Protein AF-A0A8K0CGQ5-F1 (afdb_monomer)

Organism: Ignelater luminosus (NCBI:txid2038154)

Radius of gyration: 20.8 Å; Cα contacts (8 Å, |Δi|>4): 45; chains: 1; bounding box: 49×20×61 Å

Secondary structure (DSSP, 8-state):
---HHHHHHHHHHHHHHHTTS-TTS-----S---------GGGHHHH-S----SS--HHHHHHHHHHHHHT---S-TT--TT--HHHHHHHHHHHHHHHHHHHHHHHHHHT-

Foldseek 3Di:
DDDPVVLVVVVVVVVVVLVVDDLVDDDDDDDPLVWQDACDPVCCVPQNNDRDHNDGDPSVVSVVVVVVVSVVPDPPPVD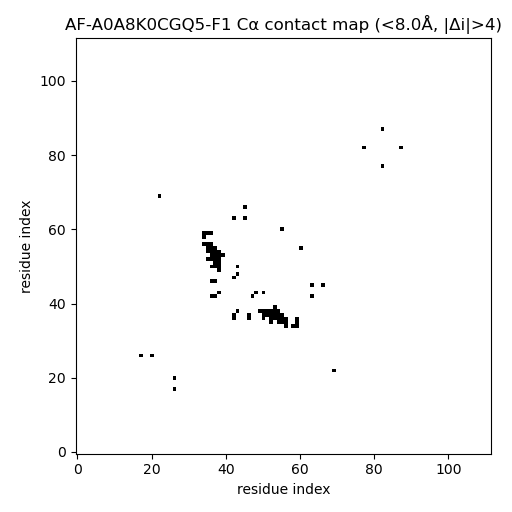DVVCDPVNVVVVVVVVVVVVVVVVVVVVVVVVD

Solvent-accessible surface area (backbone atoms only — not comparable to full-atom values): 7114 Å² total; per-residue (Å²): 134,82,64,72,70,69,56,54,57,51,54,54,54,49,52,62,52,56,69,71,53,62,89,90,57,90,86,82,89,87,76,90,76,88,58,50,50,29,58,51,79,91,37,34,87,78,64,41,90,84,42,86,39,80,55,60,53,73,69,32,55,53,53,53,49,52,50,52,67,68,60,68,63,60,92,70,73,86,74,45,92,90,65,46,73,68,57,53,50,53,52,48,53,52,51,52,52,49,52,50,50,53,49,54,55,49,54,62,58,77,77,107

Structure (mmCIF, N/CA/C/O backbone):
data_AF-A0A8K0CGQ5-F1
#
_entry.id   AF-A0A8K0CGQ5-F1
#
loop_
_atom_site.group_PDB
_atom_site.id
_atom_site.type_symbol
_atom_site.label_atom_id
_atom_site.label_alt_id
_atom_site.label_comp_id
_atom_site.label_asym_id
_atom_site.label_entity_id
_atom_site.label_seq_id
_atom_site.pdbx_PDB_ins_code
_atom_site.Cartn_x
_atom_site.Cartn_y
_atom_site.Cartn_z
_atom_site.occupancy
_atom_site.B_iso_or_equiv
_atom_site.auth_seq_id
_atom_site.auth_comp_id
_atom_site.auth_asym_id
_atom_site.auth_atom_id
_atom_site.pdbx_PDB_model_num
ATOM 1 N N . MET A 1 1 ? 23.315 -3.486 -21.378 1.00 45.19 1 MET A N 1
ATOM 2 C CA . MET A 1 1 ? 22.308 -2.558 -20.799 1.00 45.19 1 MET A CA 1
ATOM 3 C C . MET A 1 1 ? 20.971 -2.762 -21.522 1.00 45.19 1 MET A C 1
ATOM 5 O O . MET A 1 1 ? 20.953 -2.628 -2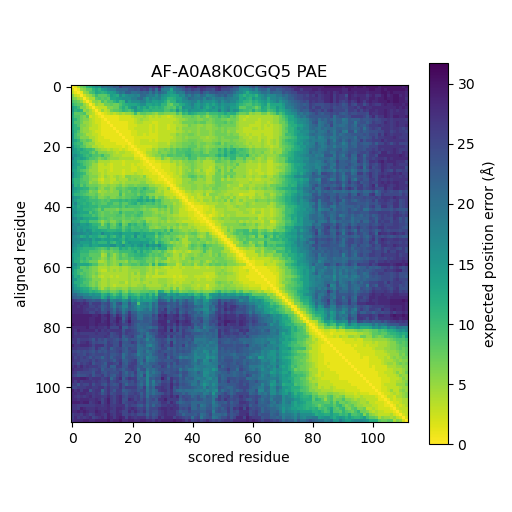2.737 1.00 45.19 1 MET A O 1
ATOM 9 N N . LYS A 1 2 ? 19.871 -3.161 -20.854 1.00 49.84 2 LYS A N 1
ATOM 10 C CA . LYS A 1 2 ? 18.570 -3.364 -21.543 1.00 49.84 2 LYS A CA 1
ATOM 11 C C . LYS A 1 2 ? 17.948 -2.006 -21.932 1.00 49.84 2 LYS A C 1
ATOM 13 O O . LYS A 1 2 ? 17.991 -1.086 -21.112 1.00 49.84 2 LYS A O 1
ATOM 18 N N . PRO A 1 3 ? 17.346 -1.861 -23.128 1.00 52.94 3 PRO A N 1
ATOM 19 C CA . PRO A 1 3 ? 16.821 -0.579 -23.599 1.00 52.94 3 PRO A CA 1
ATOM 20 C C . PRO A 1 3 ? 15.677 -0.075 -22.706 1.00 52.94 3 PRO A C 1
ATOM 22 O O . PRO A 1 3 ? 14.695 -0.784 -22.476 1.00 52.94 3 PRO A O 1
ATOM 25 N N . LYS A 1 4 ? 15.777 1.176 -22.228 1.00 54.19 4 LYS A N 1
ATOM 26 C CA . LYS A 1 4 ? 14.776 1.817 -21.346 1.00 54.19 4 LYS A CA 1
ATOM 27 C C . LYS A 1 4 ? 13.356 1.810 -21.946 1.00 54.19 4 LYS A C 1
ATOM 29 O O . LYS A 1 4 ? 12.389 1.658 -21.203 1.00 54.19 4 LYS A O 1
ATOM 34 N N . LYS A 1 5 ? 13.226 1.885 -23.280 1.00 57.47 5 LYS A N 1
ATOM 35 C CA . LYS A 1 5 ? 11.940 1.833 -24.011 1.00 57.47 5 LYS A CA 1
ATOM 36 C C . LYS A 1 5 ? 11.170 0.519 -23.804 1.00 57.47 5 LYS A C 1
ATOM 38 O O . LYS A 1 5 ? 9.950 0.541 -23.679 1.00 57.47 5 LYS A O 1
ATOM 43 N N . LYS A 1 6 ? 11.874 -0.616 -23.699 1.00 59.75 6 LYS A N 1
ATOM 44 C CA . LYS A 1 6 ? 11.256 -1.947 -23.541 1.00 59.75 6 LYS A CA 1
ATOM 45 C C . LYS A 1 6 ? 10.703 -2.185 -22.126 1.00 59.75 6 LYS A C 1
ATOM 47 O O . LYS A 1 6 ? 9.862 -3.046 -21.929 1.00 59.75 6 LYS A O 1
ATOM 52 N N . LYS A 1 7 ? 11.178 -1.427 -21.125 1.00 61.12 7 LYS A N 1
ATOM 53 C CA . LYS A 1 7 ? 10.659 -1.493 -19.747 1.00 61.12 7 LYS A CA 1
ATOM 54 C C . LYS A 1 7 ? 9.361 -0.702 -19.582 1.00 61.12 7 LYS A C 1
ATOM 56 O O . LYS A 1 7 ? 8.442 -1.207 -18.954 1.00 61.12 7 LYS A O 1
ATOM 61 N N . ARG A 1 8 ? 9.274 0.512 -20.146 1.00 63.06 8 ARG A N 1
ATOM 62 C CA . ARG A 1 8 ? 8.062 1.356 -20.061 1.00 63.06 8 ARG A CA 1
ATOM 63 C C . ARG A 1 8 ? 6.837 0.679 -20.681 1.00 63.06 8 ARG A C 1
ATOM 65 O O . ARG A 1 8 ? 5.799 0.612 -20.035 1.00 63.06 8 ARG A O 1
ATOM 72 N N . THR A 1 9 ? 7.029 0.068 -21.846 1.00 70.44 9 THR A N 1
ATOM 73 C CA . THR A 1 9 ? 5.998 -0.679 -22.586 1.00 70.44 9 THR A CA 1
ATOM 74 C C . THR A 1 9 ? 5.378 -1.831 -21.785 1.00 70.44 9 THR A C 1
ATOM 76 O O . THR A 1 9 ? 4.192 -2.112 -21.934 1.00 70.44 9 THR A O 1
ATOM 79 N N . ASN A 1 10 ? 6.130 -2.463 -20.875 1.00 76.38 10 ASN A N 1
ATOM 80 C CA . ASN A 1 10 ? 5.598 -3.532 -20.025 1.00 76.38 10 ASN A CA 1
ATOM 81 C C . ASN A 1 10 ? 4.661 -3.014 -18.918 1.00 76.38 10 ASN A C 1
ATOM 83 O O . ASN A 1 10 ? 3.612 -3.612 -18.692 1.00 76.38 10 ASN A O 1
ATOM 87 N N . TYR A 1 11 ? 5.006 -1.910 -18.239 1.00 81.00 11 TYR A N 1
ATOM 88 C CA . TYR A 1 11 ? 4.135 -1.337 -17.198 1.00 81.00 11 TYR A CA 1
ATOM 89 C C . TYR A 1 11 ? 2.891 -0.672 -17.788 1.00 81.00 11 TYR A C 1
ATOM 91 O O . TYR A 1 11 ? 1.836 -0.738 -17.173 1.00 81.00 11 TYR A O 1
ATOM 99 N N . GLU A 1 12 ? 2.996 -0.080 -18.980 1.00 84.44 12 GLU A N 1
ATOM 100 C CA . GLU A 1 12 ? 1.844 0.478 -19.705 1.00 84.44 12 GLU A CA 1
ATOM 101 C C . GLU A 1 12 ? 0.818 -0.613 -20.029 1.00 84.44 12 GLU A C 1
ATOM 103 O O . GLU A 1 12 ? -0.375 -0.446 -19.785 1.00 84.44 12 GLU A O 1
ATOM 108 N N . ARG A 1 13 ? 1.284 -1.778 -20.496 1.00 87.31 13 ARG A N 1
ATOM 109 C CA . ARG A 1 13 ? 0.409 -2.929 -20.741 1.00 87.31 13 ARG A CA 1
ATOM 110 C C . ARG A 1 13 ? -0.201 -3.488 -19.451 1.00 87.31 13 ARG A C 1
ATOM 112 O O . ARG A 1 13 ? -1.365 -3.886 -19.462 1.00 87.31 13 ARG A O 1
ATOM 119 N N . LEU A 1 14 ? 0.570 -3.533 -18.361 1.00 85.75 14 LEU A N 1
ATOM 120 C CA . LEU A 1 14 ? 0.074 -3.965 -17.051 1.00 85.75 14 LEU A CA 1
ATOM 121 C C . LEU A 1 14 ? -1.040 -3.034 -16.556 1.00 85.75 14 LEU A C 1
ATOM 123 O O . LEU A 1 14 ? -2.117 -3.510 -16.217 1.00 85.75 14 LEU A O 1
ATOM 127 N N . GLU A 1 15 ? -0.814 -1.722 -16.595 1.00 85.06 15 GLU A N 1
ATOM 128 C CA . GLU A 1 15 ? -1.786 -0.702 -16.189 1.00 85.06 15 GLU A CA 1
ATOM 129 C C . GLU A 1 15 ? -3.085 -0.807 -17.003 1.00 85.06 15 GLU A C 1
ATOM 131 O O . GLU A 1 15 ? -4.161 -0.923 -16.421 1.00 85.06 15 GLU A O 1
ATOM 136 N N . ALA A 1 16 ? -2.981 -0.922 -18.331 1.00 87.06 16 ALA A N 1
ATOM 137 C CA . ALA A 1 16 ? -4.138 -1.113 -19.208 1.00 87.06 16 ALA A CA 1
ATOM 138 C C . ALA A 1 16 ? -4.898 -2.429 -18.954 1.00 87.06 16 ALA A C 1
ATOM 140 O O . ALA A 1 16 ? -6.083 -2.534 -19.262 1.00 87.06 16 ALA A O 1
ATOM 141 N N . THR A 1 17 ? -4.228 -3.457 -18.426 1.00 88.69 17 THR A N 1
ATOM 142 C CA . THR A 1 17 ? -4.881 -4.723 -18.060 1.00 88.69 17 THR A CA 1
ATOM 143 C C . THR A 1 17 ? -5.614 -4.582 -16.730 1.00 88.69 17 THR A C 1
ATOM 145 O O . THR A 1 17 ? -6.761 -5.006 -16.628 1.00 88.69 17 THR A O 1
ATOM 148 N N . CYS A 1 18 ? -4.996 -3.927 -15.744 1.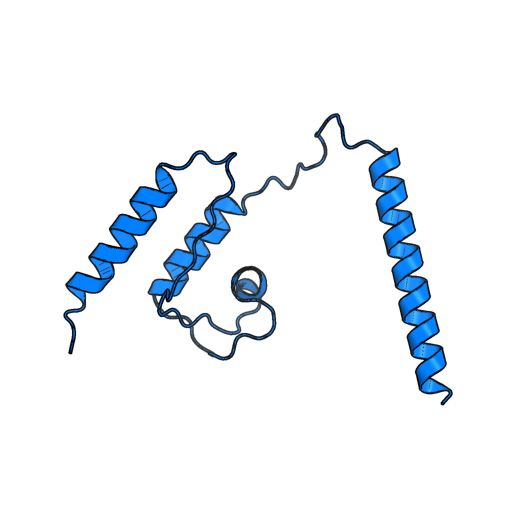00 85.44 18 CYS A N 1
ATOM 149 C CA . CYS A 1 18 ? -5.628 -3.633 -14.459 1.00 85.44 18 CYS A CA 1
ATOM 150 C C . CYS A 1 18 ? -6.884 -2.762 -14.620 1.00 85.44 18 CYS A C 1
ATOM 152 O O . CYS A 1 18 ? -7.865 -2.978 -13.920 1.00 85.44 18 CYS A O 1
ATOM 154 N N . GLU A 1 19 ? -6.894 -1.819 -15.568 1.00 85.62 19 GLU A N 1
ATOM 155 C CA . GLU A 1 19 ? -8.050 -0.942 -15.823 1.00 85.62 19 GLU A CA 1
ATOM 156 C C . GLU A 1 19 ? -9.284 -1.659 -16.380 1.00 85.62 19 GLU A C 1
ATOM 158 O O . GLU A 1 19 ? -10.396 -1.152 -16.244 1.00 85.62 19 GLU A O 1
ATOM 163 N N . LYS A 1 20 ? -9.106 -2.835 -16.990 1.00 87.62 20 LYS A N 1
ATOM 164 C CA . LYS A 1 20 ? -10.224 -3.647 -17.489 1.00 87.62 20 LYS A CA 1
ATOM 165 C C . LYS A 1 20 ? -10.957 -4.380 -16.369 1.00 87.62 20 LYS A C 1
ATOM 167 O O . LYS A 1 20 ? -12.068 -4.852 -16.592 1.00 87.62 20 LYS A O 1
ATOM 172 N N . ILE A 1 21 ? -10.336 -4.501 -15.197 1.00 85.81 21 ILE A N 1
ATOM 173 C CA . ILE A 1 21 ? -10.889 -5.251 -14.074 1.00 85.81 21 ILE A CA 1
ATOM 174 C C . ILE A 1 21 ? -11.930 -4.373 -13.363 1.00 85.81 21 ILE A C 1
ATOM 176 O O . ILE A 1 21 ? -11.636 -3.221 -13.022 1.00 85.81 21 ILE A O 1
ATOM 180 N N . PRO A 1 22 ? -13.157 -4.875 -13.136 1.00 82.56 22 PRO A N 1
ATOM 181 C CA . PRO A 1 22 ? -14.181 -4.123 -12.430 1.00 82.56 22 PRO A CA 1
ATOM 182 C C . PRO A 1 22 ? -13.747 -3.731 -11.013 1.00 82.56 22 PRO A C 1
ATOM 184 O O . PRO A 1 22 ? -13.188 -4.522 -10.262 1.00 82.56 22 PRO A O 1
ATOM 187 N N . LYS A 1 23 ? -14.098 -2.511 -10.591 1.00 75.00 23 LYS A N 1
ATOM 188 C CA . LYS A 1 23 ? -13.694 -1.949 -9.283 1.00 75.00 23 LYS A CA 1
ATOM 189 C C . LYS A 1 23 ? -14.216 -2.710 -8.056 1.00 75.00 23 LYS A C 1
ATOM 191 O O . LYS A 1 23 ? -13.757 -2.454 -6.947 1.00 75.00 23 LYS A O 1
ATOM 196 N N . HIS A 1 24 ? -15.233 -3.550 -8.231 1.00 78.50 24 HIS A N 1
ATOM 197 C CA . HIS A 1 24 ? -15.827 -4.342 -7.154 1.00 78.50 24 HIS A CA 1
ATOM 198 C C . HIS A 1 24 ? -15.117 -5.688 -6.949 1.00 78.50 24 HIS A C 1
ATOM 200 O O . HIS A 1 24 ? -15.382 -6.364 -5.957 1.00 78.50 24 HIS A O 1
ATOM 206 N N . GLU A 1 25 ? -14.206 -6.063 -7.849 1.00 77.00 25 GLU A N 1
ATOM 207 C CA . GLU A 1 25 ? -13.401 -7.273 -7.734 1.00 77.00 25 GLU A CA 1
ATOM 208 C C . GLU A 1 25 ? -12.082 -7.010 -6.992 1.00 77.00 25 GLU A C 1
ATOM 210 O O . GLU A 1 25 ? -11.601 -5.879 -6.878 1.00 77.00 25 GLU A O 1
ATOM 215 N N . THR A 1 26 ? -11.487 -8.072 -6.447 1.00 81.38 26 THR A N 1
ATOM 216 C CA . THR A 1 26 ? -10.190 -7.986 -5.765 1.00 81.38 26 THR A CA 1
ATOM 217 C C . THR A 1 26 ? -9.066 -8.266 -6.756 1.00 81.38 26 THR A C 1
ATOM 219 O O . THR A 1 26 ? -8.922 -9.390 -7.228 1.00 81.38 26 THR A O 1
ATOM 222 N N . LEU A 1 27 ? -8.238 -7.256 -7.030 1.00 84.56 27 LEU A N 1
ATOM 223 C CA . LEU A 1 27 ? -7.034 -7.385 -7.849 1.00 84.56 27 LEU A CA 1
ATOM 224 C C . LEU A 1 27 ? -5.803 -7.668 -6.977 1.00 84.56 27 LEU A C 1
ATOM 226 O O . LEU A 1 27 ? -5.406 -6.840 -6.157 1.00 84.56 27 LEU A O 1
ATOM 230 N N . THR A 1 28 ? -5.162 -8.813 -7.210 1.00 86.25 28 THR A N 1
ATOM 231 C CA . THR A 1 28 ? -3.866 -9.170 -6.616 1.00 86.25 28 THR A CA 1
ATOM 232 C C . THR A 1 28 ? -2.803 -9.213 -7.709 1.00 86.25 28 THR A C 1
ATOM 234 O O . THR A 1 28 ? -2.926 -9.976 -8.662 1.00 86.25 28 THR A O 1
ATOM 237 N N . ILE A 1 29 ? -1.741 -8.416 -7.566 1.00 84.81 29 ILE A N 1
ATOM 238 C CA . ILE A 1 29 ? -0.585 -8.414 -8.475 1.00 84.81 29 ILE A CA 1
ATOM 239 C C . ILE A 1 29 ? 0.613 -8.977 -7.715 1.00 84.81 29 ILE A C 1
ATOM 241 O O . ILE A 1 29 ? 0.980 -8.449 -6.666 1.00 84.81 29 ILE A O 1
ATOM 245 N N . ALA A 1 30 ? 1.237 -10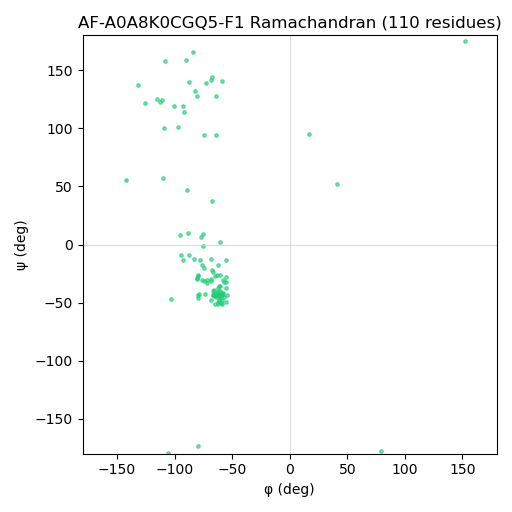.025 -8.249 1.00 87.25 30 ALA A N 1
ATOM 246 C CA . ALA A 1 30 ? 2.404 -10.666 -7.652 1.00 87.25 30 ALA A CA 1
ATOM 247 C C . ALA A 1 30 ? 3.507 -10.864 -8.699 1.00 87.25 30 ALA A C 1
ATOM 249 O O . ALA A 1 30 ? 3.238 -11.259 -9.832 1.00 87.25 30 ALA A O 1
ATOM 250 N N . GLY A 1 31 ? 4.750 -10.581 -8.318 1.00 85.62 31 GLY A N 1
ATOM 251 C CA . GLY A 1 31 ? 5.923 -10.730 -9.176 1.00 85.62 31 GLY A CA 1
ATOM 252 C C . GLY A 1 31 ? 7.040 -9.765 -8.796 1.00 85.62 31 GLY A C 1
ATOM 253 O O . GLY A 1 31 ? 6.864 -8.896 -7.939 1.00 85.62 31 GLY A O 1
ATOM 254 N N . ASP A 1 32 ? 8.192 -9.900 -9.452 1.00 84.50 32 ASP A N 1
ATOM 255 C CA . ASP A 1 32 ? 9.277 -8.930 -9.312 1.00 84.50 32 ASP A CA 1
ATOM 256 C C . ASP A 1 32 ? 8.933 -7.647 -10.080 1.00 84.50 32 ASP A C 1
ATOM 258 O O . ASP A 1 32 ? 9.161 -7.510 -11.284 1.00 84.50 32 ASP A O 1
ATOM 262 N N . LEU A 1 33 ? 8.353 -6.692 -9.355 1.00 81.50 33 LEU A N 1
ATOM 263 C CA . LEU A 1 33 ? 8.022 -5.371 -9.878 1.00 81.50 33 LEU A CA 1
ATOM 264 C C . LEU A 1 33 ? 9.257 -4.473 -10.022 1.00 81.50 33 LEU A C 1
ATOM 266 O O . LEU A 1 33 ? 9.092 -3.335 -10.462 1.00 81.50 33 LEU A O 1
ATOM 270 N N . ASN A 1 34 ? 10.461 -4.943 -9.656 1.00 80.75 34 ASN A N 1
ATOM 271 C CA . ASN A 1 34 ? 11.738 -4.229 -9.723 1.00 80.75 34 ASN A CA 1
ATOM 272 C C . ASN A 1 34 ? 11.592 -2.761 -9.284 1.00 80.75 34 ASN A C 1
ATOM 274 O O . ASN A 1 34 ? 11.935 -1.827 -10.022 1.00 80.75 34 ASN A O 1
ATOM 278 N N . ALA A 1 35 ? 10.997 -2.593 -8.101 1.00 77.56 35 ALA A N 1
ATOM 279 C CA . ALA A 1 35 ? 10.523 -1.323 -7.586 1.00 77.56 35 ALA A CA 1
ATOM 280 C C . ALA A 1 35 ? 11.118 -1.028 -6.189 1.00 77.56 35 ALA A C 1
ATOM 282 O O . ALA A 1 35 ? 10.937 -1.801 -5.254 1.00 77.56 35 ALA A O 1
ATOM 283 N N . LYS A 1 36 ? 11.830 0.093 -6.032 1.00 81.94 36 LYS A N 1
ATOM 284 C CA . LYS A 1 36 ? 12.337 0.652 -4.771 1.00 81.94 36 LYS A CA 1
ATOM 285 C C . LYS A 1 36 ? 11.388 1.729 -4.247 1.00 81.94 36 LYS A C 1
ATOM 287 O O . LYS A 1 36 ? 11.396 2.860 -4.737 1.00 81.94 36 LYS A O 1
ATOM 292 N N . ILE A 1 37 ? 10.563 1.385 -3.260 1.00 80.81 37 ILE A N 1
ATOM 293 C CA . ILE A 1 37 ? 9.675 2.352 -2.602 1.00 80.81 37 ILE A CA 1
ATOM 294 C C . ILE A 1 37 ? 10.439 3.023 -1.455 1.00 80.81 37 ILE A C 1
ATOM 296 O O . ILE A 1 37 ? 11.219 2.372 -0.766 1.00 80.81 37 ILE A O 1
ATOM 300 N N . GLY A 1 38 ? 10.256 4.332 -1.282 1.00 80.81 38 GLY A N 1
ATOM 301 C CA . GLY A 1 38 ? 10.975 5.112 -0.275 1.00 80.81 38 GLY A CA 1
ATOM 302 C C . GLY A 1 38 ? 10.335 5.065 1.117 1.00 80.81 38 GLY A C 1
ATOM 303 O O . GLY A 1 38 ? 9.159 4.749 1.260 1.00 80.81 38 GLY A O 1
ATOM 304 N N . LYS A 1 39 ? 11.086 5.504 2.132 1.00 81.62 39 LYS A N 1
ATOM 305 C CA . LYS A 1 39 ? 10.685 5.578 3.556 1.00 81.62 39 LYS A CA 1
ATOM 306 C C . LYS A 1 39 ? 9.727 6.719 3.950 1.00 81.62 39 LYS A C 1
ATOM 308 O O . LYS A 1 39 ? 9.533 6.973 5.136 1.00 81.62 39 LYS A O 1
ATOM 313 N N . LYS A 1 40 ? 9.156 7.469 3.003 1.00 81.19 40 LYS A N 1
ATOM 314 C CA . LYS A 1 40 ? 8.333 8.644 3.351 1.00 81.19 40 LYS A CA 1
ATOM 315 C C . LYS A 1 40 ? 7.039 8.223 4.060 1.00 81.19 40 LYS A C 1
ATOM 317 O O . LYS A 1 40 ? 6.437 7.223 3.685 1.00 81.19 40 LYS A O 1
ATOM 322 N N . GLU A 1 41 ? 6.575 9.010 5.034 1.00 77.69 41 GLU A N 1
ATOM 323 C CA . GLU A 1 41 ? 5.424 8.656 5.890 1.00 77.69 41 GLU A CA 1
ATOM 324 C C . GLU A 1 41 ? 4.165 8.301 5.086 1.00 77.69 41 GLU A C 1
ATOM 326 O O . GLU A 1 41 ? 3.517 7.288 5.337 1.00 77.69 41 GLU A O 1
ATOM 331 N N . TYR A 1 42 ? 3.871 9.079 4.042 1.00 79.50 42 TYR A N 1
ATOM 332 C CA . TYR A 1 42 ? 2.712 8.857 3.175 1.00 79.50 42 TYR A CA 1
ATOM 333 C C . TYR A 1 42 ? 2.806 7.579 2.321 1.00 79.50 42 TYR A C 1
ATOM 335 O O . TYR A 1 42 ? 1.813 7.165 1.728 1.00 79.50 42 TYR A O 1
ATOM 343 N N . LEU A 1 43 ? 3.982 6.946 2.245 1.00 77.50 43 LEU A N 1
ATOM 344 C CA . LEU A 1 43 ? 4.213 5.706 1.500 1.00 77.50 43 LEU A CA 1
ATOM 345 C C . LEU A 1 43 ? 4.047 4.455 2.362 1.00 77.50 43 LEU A C 1
ATOM 347 O O . LEU A 1 43 ? 3.907 3.369 1.803 1.00 77.50 43 LEU A O 1
ATOM 351 N N . LYS A 1 44 ? 3.994 4.580 3.695 1.00 79.25 44 LYS A N 1
ATOM 352 C CA . LYS A 1 44 ? 3.854 3.427 4.604 1.00 79.25 44 LYS A CA 1
ATOM 353 C C . LYS A 1 44 ? 2.564 2.635 4.383 1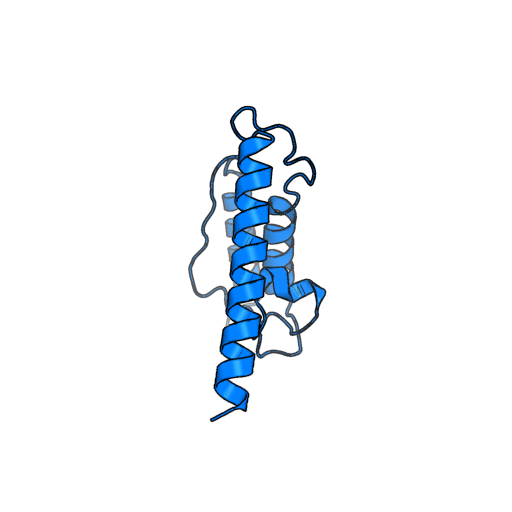.00 79.25 44 LYS A C 1
ATOM 355 O O . LYS A 1 44 ? 2.536 1.437 4.644 1.00 79.25 44 LYS A O 1
ATOM 360 N N . GLY A 1 45 ? 1.512 3.280 3.870 1.00 78.25 45 GLY A N 1
ATOM 361 C CA . GLY A 1 45 ? 0.270 2.603 3.476 1.00 78.25 45 GLY A CA 1
ATOM 362 C C . GLY A 1 45 ? 0.431 1.657 2.278 1.00 78.25 45 GLY A C 1
ATOM 363 O O . GLY A 1 45 ? -0.341 0.712 2.150 1.00 78.25 45 GLY A O 1
ATOM 364 N N . VAL A 1 46 ? 1.449 1.886 1.440 1.00 78.12 46 VAL A N 1
ATOM 365 C CA . VAL A 1 46 ? 1.745 1.100 0.230 1.00 78.12 46 VAL A CA 1
ATOM 366 C C . VAL A 1 46 ? 2.912 0.138 0.463 1.00 78.12 46 VAL A C 1
ATOM 368 O O . VAL A 1 46 ? 2.827 -1.030 0.108 1.00 78.12 46 VAL A O 1
ATOM 371 N N . ALA A 1 47 ? 4.003 0.619 1.063 1.00 75.94 47 ALA A N 1
ATOM 372 C CA . ALA A 1 47 ? 5.254 -0.123 1.228 1.00 75.94 47 ALA A CA 1
ATOM 373 C C . ALA A 1 47 ? 5.391 -0.850 2.573 1.00 75.94 47 ALA A C 1
ATOM 375 O O . ALA A 1 47 ? 6.339 -1.609 2.770 1.00 75.94 47 ALA A O 1
ATOM 376 N N . GLY A 1 48 ? 4.478 -0.596 3.513 1.00 73.69 48 GLY A N 1
ATOM 377 C CA . GLY A 1 48 ? 4.599 -1.055 4.892 1.00 73.69 48 GLY A CA 1
ATOM 378 C C . GLY A 1 48 ? 5.544 -0.190 5.733 1.00 73.6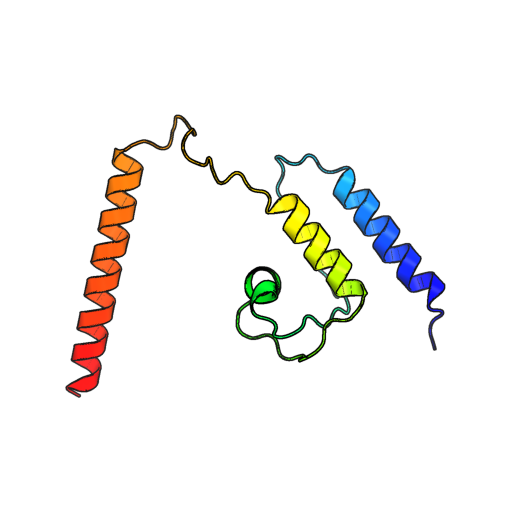9 48 GLY A C 1
ATOM 379 O O . GLY A 1 48 ? 6.065 0.830 5.286 1.00 73.69 48 GLY A O 1
ATOM 380 N N . LYS A 1 49 ? 5.729 -0.583 6.998 1.00 73.00 49 LYS A N 1
ATOM 381 C CA . LYS A 1 49 ? 6.511 0.185 7.985 1.00 73.00 49 LYS A CA 1
ATOM 382 C C . 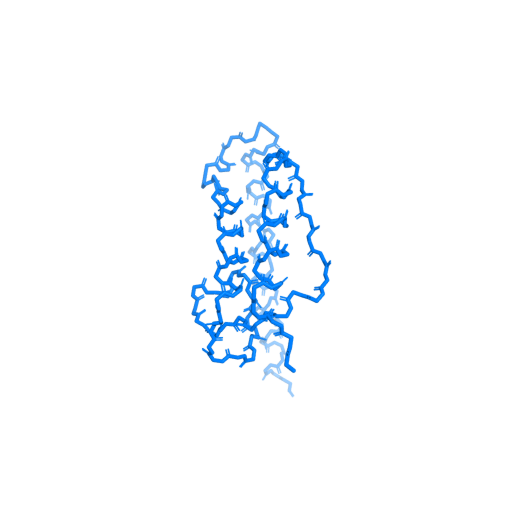LYS A 1 49 ? 8.023 0.102 7.761 1.00 73.00 49 LYS A C 1
ATOM 384 O O . LYS A 1 49 ? 8.719 1.074 8.024 1.00 73.00 49 LYS A O 1
ATOM 389 N N . GLU A 1 50 ? 8.497 -1.027 7.239 1.00 68.81 50 GLU A N 1
ATOM 390 C CA . GLU A 1 50 ? 9.918 -1.393 7.191 1.00 68.81 50 GLU A CA 1
ATOM 391 C C . GLU A 1 50 ? 10.471 -1.366 5.761 1.00 68.81 50 GLU A C 1
ATOM 393 O O . GLU A 1 50 ? 10.964 -2.359 5.229 1.00 68.81 50 GLU A O 1
ATOM 398 N N . THR A 1 51 ? 10.358 -0.223 5.089 1.00 74.19 51 THR A N 1
ATOM 399 C CA . THR A 1 51 ? 10.932 -0.051 3.748 1.00 74.19 51 THR A CA 1
ATOM 400 C C . THR A 1 51 ? 12.415 0.296 3.863 1.00 74.19 51 THR A C 1
ATOM 402 O O . THR A 1 51 ? 12.767 1.172 4.638 1.00 74.19 51 THR A O 1
ATOM 405 N N . ILE A 1 52 ? 13.307 -0.354 3.109 1.00 75.06 52 ILE A N 1
ATOM 406 C CA . ILE A 1 52 ? 14.766 -0.114 3.188 1.00 75.06 52 ILE A CA 1
ATOM 407 C C . ILE A 1 52 ? 15.210 1.149 2.416 1.00 75.06 52 ILE A C 1
ATOM 409 O O . ILE A 1 52 ? 15.975 1.943 2.974 1.00 75.06 52 ILE A O 1
ATOM 413 N N . PRO A 1 53 ? 14.762 1.385 1.166 1.00 74.81 53 PRO A N 1
ATOM 414 C CA . PRO A 1 53 ? 15.240 2.507 0.359 1.00 74.81 53 PRO A CA 1
ATOM 415 C C . PRO A 1 53 ? 14.798 3.878 0.893 1.00 74.81 53 PRO A C 1
ATOM 417 O O . PRO A 1 53 ? 13.662 4.071 1.319 1.00 74.81 53 PRO A O 1
ATOM 420 N N . SER A 1 54 ? 15.683 4.875 0.821 1.00 72.25 54 SER A N 1
ATOM 421 C CA . SER A 1 54 ? 15.356 6.276 1.140 1.00 72.25 54 SER A CA 1
ATOM 422 C C . SER A 1 54 ? 14.634 6.991 -0.009 1.00 72.25 54 SER A C 1
ATOM 424 O O . SER A 1 54 ? 13.855 7.916 0.224 1.00 72.25 54 SER A O 1
ATOM 426 N N . THR A 1 55 ? 14.856 6.547 -1.247 1.00 77.00 55 THR A N 1
ATOM 427 C CA . THR A 1 55 ? 14.310 7.151 -2.466 1.00 77.00 55 THR A CA 1
ATOM 428 C C . THR A 1 55 ? 13.229 6.283 -3.103 1.00 77.00 55 THR A C 1
ATOM 430 O O . THR A 1 55 ? 13.131 5.084 -2.861 1.00 77.00 55 THR A O 1
ATOM 433 N N . THR A 1 56 ? 12.381 6.920 -3.907 1.00 76.62 56 THR A N 1
ATOM 434 C CA . THR A 1 56 ? 11.334 6.276 -4.711 1.00 76.62 56 THR A CA 1
ATOM 435 C C . THR A 1 56 ? 11.684 6.500 -6.174 1.00 76.62 56 THR A C 1
ATOM 437 O O . THR A 1 56 ? 11.921 7.648 -6.558 1.00 76.62 56 THR A O 1
ATOM 440 N N . THR A 1 57 ? 11.774 5.441 -6.976 1.00 80.69 57 THR A N 1
ATOM 441 C CA . THR A 1 57 ? 12.008 5.578 -8.425 1.00 80.69 57 THR A CA 1
ATOM 442 C C . THR A 1 57 ? 10.697 5.937 -9.156 1.00 80.69 57 THR A C 1
ATOM 444 O O . THR A 1 57 ? 9.672 6.256 -8.543 1.00 80.69 57 THR A O 1
ATOM 447 N N . ASP A 1 58 ? 10.711 5.964 -10.487 1.00 78.06 58 ASP A N 1
ATOM 448 C CA . ASP A 1 58 ? 9.516 6.306 -11.266 1.00 78.06 58 ASP A CA 1
ATOM 449 C C . ASP A 1 58 ? 8.527 5.140 -11.405 1.00 78.06 58 ASP A C 1
ATOM 451 O O . ASP A 1 58 ? 7.325 5.371 -11.547 1.00 78.06 58 ASP A O 1
ATOM 455 N N . ASN A 1 59 ? 8.998 3.889 -11.348 1.00 75.81 59 ASN A N 1
ATOM 456 C CA . ASN A 1 59 ? 8.121 2.720 -11.477 1.00 75.81 59 ASN A CA 1
ATOM 457 C C . ASN A 1 59 ? 7.194 2.575 -10.262 1.00 75.81 59 ASN A C 1
ATOM 459 O O . ASN A 1 59 ? 6.051 2.146 -10.387 1.00 75.81 59 ASN A O 1
ATOM 463 N N . GLU A 1 60 ? 7.645 2.995 -9.087 1.00 75.25 60 GLU A N 1
ATOM 464 C CA . GLU A 1 60 ? 6.884 2.920 -7.845 1.00 75.25 60 GLU A CA 1
ATOM 465 C C . GLU A 1 60 ? 5.822 3.995 -7.782 1.00 75.25 60 GLU A C 1
ATOM 467 O O . GLU A 1 60 ? 4.766 3.742 -7.216 1.00 75.25 60 GLU A O 1
ATOM 472 N N . LYS A 1 61 ? 6.041 5.160 -8.408 1.00 80.94 61 LYS A N 1
ATOM 473 C CA . LYS A 1 61 ? 4.982 6.170 -8.551 1.00 80.94 61 LYS A CA 1
ATOM 474 C C . LYS A 1 61 ? 3.754 5.569 -9.235 1.00 80.94 61 LYS A C 1
ATOM 476 O O . LYS A 1 61 ? 2.639 5.855 -8.818 1.00 80.94 61 LYS A O 1
ATOM 481 N N . ARG A 1 62 ? 3.945 4.684 -10.223 1.00 80.62 62 ARG A N 1
ATOM 482 C CA . ARG A 1 62 ? 2.841 3.973 -10.894 1.00 80.62 62 ARG A CA 1
ATOM 483 C C . ARG A 1 62 ? 2.122 3.008 -9.952 1.00 80.62 62 ARG A C 1
ATOM 485 O O . ARG A 1 62 ? 0.900 3.007 -9.914 1.00 80.62 62 ARG A O 1
ATOM 492 N N . ILE A 1 63 ? 2.865 2.254 -9.143 1.00 80.38 63 ILE A N 1
ATOM 493 C CA . ILE A 1 63 ? 2.296 1.324 -8.150 1.00 80.38 63 ILE A CA 1
ATOM 494 C C . ILE A 1 63 ? 1.535 2.085 -7.055 1.00 80.38 63 ILE A C 1
ATOM 496 O O . ILE A 1 63 ? 0.423 1.709 -6.694 1.00 80.38 63 ILE A O 1
ATOM 500 N N . ILE A 1 64 ? 2.100 3.188 -6.559 1.00 81.81 64 ILE A N 1
ATOM 501 C CA . ILE A 1 64 ? 1.466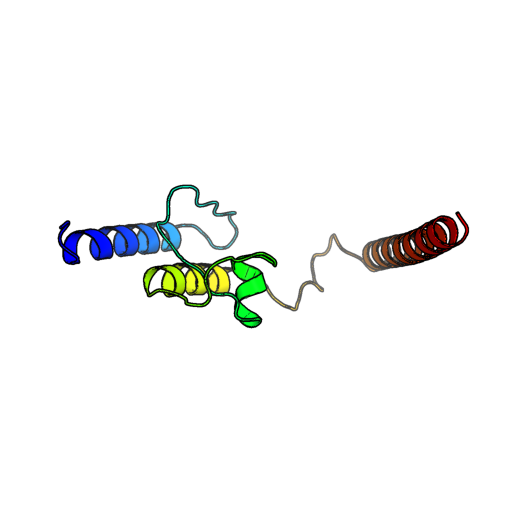 4.073 -5.573 1.00 81.81 64 ILE A CA 1
ATOM 502 C C . ILE A 1 64 ? 0.182 4.674 -6.153 1.00 81.81 64 ILE A C 1
ATOM 504 O O . ILE A 1 64 ? -0.839 4.715 -5.471 1.00 81.81 64 ILE A O 1
ATOM 508 N N . ASN A 1 65 ? 0.212 5.114 -7.412 1.00 82.81 65 ASN A N 1
ATOM 509 C CA . ASN A 1 65 ? -0.968 5.643 -8.089 1.00 82.81 65 ASN A CA 1
ATOM 510 C C . ASN A 1 65 ? -2.046 4.571 -8.272 1.00 82.81 65 ASN A C 1
ATOM 512 O O . ASN A 1 65 ? -3.209 4.859 -8.002 1.00 82.81 65 ASN A O 1
ATOM 516 N N . LEU A 1 66 ? -1.674 3.348 -8.663 1.00 79.00 66 LEU A N 1
ATOM 517 C CA . LEU A 1 66 ? -2.599 2.217 -8.768 1.00 79.00 66 LEU A CA 1
ATOM 518 C C . LEU A 1 66 ? -3.255 1.925 -7.412 1.00 79.00 66 LEU A C 1
ATOM 520 O O . LEU A 1 66 ? -4.477 1.943 -7.302 1.00 79.00 66 LEU A O 1
ATOM 524 N N . HIS A 1 67 ? -2.448 1.800 -6.354 1.00 78.81 67 HIS A N 1
ATOM 525 C CA . HIS A 1 67 ? -2.948 1.625 -4.994 1.00 78.81 67 HIS A CA 1
ATOM 526 C C . HIS A 1 67 ? -3.909 2.750 -4.595 1.00 78.81 67 HIS A C 1
ATOM 528 O O . HIS A 1 67 ? -5.003 2.478 -4.120 1.00 78.81 67 HIS A O 1
ATOM 534 N N . ASN A 1 68 ? -3.541 4.016 -4.805 1.00 76.75 68 ASN A N 1
ATOM 535 C CA . ASN A 1 68 ? -4.368 5.160 -4.416 1.00 76.75 68 ASN A CA 1
ATOM 536 C C . ASN A 1 68 ? -5.663 5.285 -5.235 1.00 76.75 68 ASN A C 1
ATOM 538 O O . ASN A 1 68 ? -6.650 5.800 -4.706 1.00 76.75 68 ASN A O 1
ATOM 542 N N . ARG A 1 69 ? -5.685 4.832 -6.498 1.00 67.94 69 ARG A N 1
ATOM 543 C CA . ARG A 1 69 ? -6.910 4.759 -7.318 1.00 67.94 69 ARG A CA 1
ATOM 544 C C . ARG A 1 69 ? -7.918 3.797 -6.693 1.00 67.94 69 ARG A C 1
ATOM 546 O O . ARG A 1 69 ? -9.083 4.169 -6.553 1.00 67.94 69 ARG A O 1
ATOM 553 N N . ASP A 1 70 ? -7.451 2.640 -6.236 1.00 61.50 70 ASP A N 1
ATOM 554 C CA . ASP A 1 70 ? -8.295 1.610 -5.620 1.00 61.50 70 ASP A CA 1
ATOM 555 C C . ASP A 1 70 ? -8.611 1.910 -4.147 1.00 61.50 70 ASP A C 1
ATOM 557 O O . ASP A 1 70 ? -9.691 1.579 -3.656 1.00 61.50 70 ASP A O 1
ATOM 561 N N . ASN A 1 71 ? -7.707 2.598 -3.439 1.00 53.06 71 ASN A N 1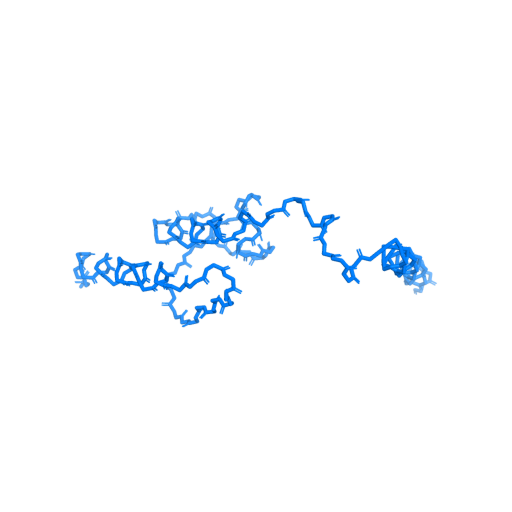
ATOM 562 C CA . ASN A 1 71 ? -7.867 2.991 -2.036 1.00 53.06 71 ASN A CA 1
ATOM 563 C C . ASN A 1 71 ? -8.571 4.338 -1.825 1.00 53.06 71 ASN A C 1
ATOM 565 O O . ASN A 1 71 ? -8.740 4.748 -0.674 1.00 53.06 71 ASN A O 1
ATOM 569 N N . ARG A 1 72 ? -9.157 4.957 -2.866 1.00 49.47 72 ARG A N 1
ATOM 570 C CA . ARG A 1 72 ? -10.317 5.864 -2.690 1.00 49.47 72 ARG A CA 1
ATOM 571 C C . ARG A 1 72 ? -11.568 5.090 -2.226 1.00 49.47 72 ARG A C 1
ATOM 573 O O . ARG A 1 72 ? -12.694 5.402 -2.611 1.00 49.47 72 ARG A O 1
ATOM 580 N N . ARG A 1 73 ? -11.381 4.088 -1.362 1.00 52.78 73 ARG A N 1
ATOM 581 C CA . ARG A 1 73 ? -12.421 3.415 -0.597 1.00 52.78 73 ARG A CA 1
ATOM 582 C C . ARG A 1 73 ? -13.020 4.439 0.345 1.00 52.78 73 ARG A C 1
ATOM 584 O O . ARG A 1 73 ? -12.499 4.728 1.417 1.00 52.78 73 ARG A O 1
ATOM 591 N N . ASN A 1 74 ? -14.096 5.026 -0.149 1.00 52.03 74 ASN A N 1
ATOM 592 C CA . ASN A 1 74 ? -15.279 5.425 0.577 1.00 52.03 74 ASN A CA 1
ATOM 593 C C . ASN A 1 74 ? -15.085 5.496 2.107 1.00 52.03 74 ASN A C 1
ATOM 595 O O . ASN A 1 74 ? -15.264 4.507 2.819 1.00 52.03 74 ASN A O 1
ATOM 599 N N . LYS A 1 75 ? -14.782 6.695 2.627 1.00 50.38 75 LYS A N 1
ATOM 600 C CA . LYS A 1 75 ? -14.889 6.997 4.070 1.00 50.38 75 LYS A CA 1
ATOM 601 C C . LYS A 1 75 ? -16.304 6.713 4.609 1.00 50.38 75 LYS A C 1
ATOM 603 O O . LYS A 1 75 ? -16.496 6.625 5.816 1.00 50.38 75 LYS A O 1
ATOM 608 N N . ASN A 1 76 ? -17.281 6.525 3.721 1.00 52.94 76 ASN A N 1
ATOM 609 C CA . ASN A 1 76 ? -18.682 6.256 3.999 1.00 52.94 76 ASN A CA 1
ATOM 610 C C . ASN A 1 76 ? -18.981 4.748 4.137 1.00 52.94 76 ASN A C 1
ATOM 612 O O . ASN A 1 76 ? -19.973 4.246 3.617 1.00 52.94 76 ASN A O 1
ATOM 616 N N . ARG A 1 77 ? -18.162 4.013 4.904 1.00 52.84 77 ARG A N 1
ATOM 617 C CA . ARG A 1 77 ? -18.454 2.630 5.351 1.00 52.84 77 ARG A CA 1
ATOM 618 C C . ARG A 1 77 ? -19.731 2.500 6.208 1.00 52.84 77 ARG A C 1
ATOM 620 O O . ARG A 1 77 ? -20.051 1.406 6.646 1.00 52.84 77 ARG A O 1
ATOM 627 N N . ARG A 1 78 ? -20.459 3.597 6.435 1.00 53.91 78 ARG A N 1
ATOM 628 C CA . ARG A 1 78 ? -21.646 3.691 7.295 1.00 53.91 78 ARG A CA 1
ATOM 629 C C . ARG A 1 78 ? -22.940 3.130 6.689 1.00 53.91 78 ARG A C 1
ATOM 631 O O . ARG A 1 78 ? -23.991 3.319 7.280 1.00 53.91 78 ARG A O 1
ATOM 638 N N . LYS A 1 79 ? -22.911 2.492 5.516 1.00 55.56 79 LYS A N 1
ATOM 639 C CA . LYS A 1 79 ? -24.127 1.954 4.877 1.00 55.56 79 LYS A CA 1
ATOM 640 C C . LYS A 1 79 ? -23.879 0.619 4.184 1.00 55.56 79 LYS A C 1
ATOM 642 O O . LYS A 1 79 ? -24.136 0.477 2.996 1.00 55.56 79 LYS A O 1
ATOM 647 N N . ASN A 1 80 ? -23.368 -0.358 4.919 1.00 57.84 80 ASN A N 1
ATOM 648 C CA . ASN A 1 80 ? -23.644 -1.741 4.558 1.00 57.84 80 ASN A CA 1
ATOM 649 C C . ASN A 1 80 ? -24.759 -2.205 5.494 1.00 57.84 80 ASN A C 1
ATOM 651 O O . ASN A 1 80 ? -24.549 -2.186 6.700 1.00 57.84 80 ASN A O 1
ATOM 655 N N . GLU A 1 81 ? -25.919 -2.592 4.962 1.00 59.66 81 GLU A N 1
ATOM 656 C CA . GLU A 1 81 ? -27.104 -2.979 5.757 1.00 59.66 81 GLU A CA 1
ATOM 657 C C . GLU A 1 81 ? -26.817 -4.098 6.767 1.00 59.66 81 GLU A C 1
ATOM 659 O O . GLU A 1 81 ? -27.431 -4.159 7.824 1.00 59.66 81 GLU A O 1
ATOM 664 N N . TRP A 1 82 ? -25.838 -4.955 6.469 1.00 75.81 82 TRP A N 1
ATOM 665 C CA . TRP A 1 82 ? -25.414 -6.045 7.344 1.00 75.81 82 TRP A CA 1
ATOM 666 C C . TRP A 1 82 ? -24.528 -5.602 8.523 1.00 75.81 82 TRP A C 1
ATOM 668 O O . TRP A 1 82 ? -24.284 -6.401 9.424 1.00 75.81 82 TRP A O 1
ATOM 678 N N . PHE A 1 83 ? -24.001 -4.371 8.508 1.00 73.56 83 PHE A N 1
ATOM 679 C CA . PHE A 1 83 ? -23.125 -3.836 9.550 1.00 73.56 83 PHE A CA 1
ATOM 680 C C . PHE A 1 83 ? -23.874 -2.772 10.355 1.00 73.56 83 PHE A C 1
ATOM 682 O O . PHE A 1 83 ? -24.010 -1.623 9.934 1.00 73.56 83 PHE A O 1
ATOM 689 N N . ASP A 1 84 ? -24.362 -3.189 11.516 1.00 80.62 84 ASP A N 1
ATOM 690 C CA . ASP A 1 84 ? -25.236 -2.419 12.392 1.00 80.62 84 ASP A CA 1
ATOM 691 C C . ASP A 1 84 ? -24.507 -1.888 13.642 1.00 80.62 84 ASP A C 1
ATOM 693 O O . ASP A 1 84 ? -23.311 -2.107 13.868 1.00 80.62 84 ASP A O 1
ATOM 697 N N . GLU A 1 85 ? -25.255 -1.186 14.494 1.00 87.00 85 GLU A N 1
ATOM 698 C CA . GLU A 1 85 ? -24.765 -0.652 15.768 1.00 87.00 85 GLU A CA 1
ATOM 699 C C . GLU A 1 85 ? -24.202 -1.754 16.685 1.00 87.00 85 GLU A C 1
ATOM 701 O O . GLU A 1 85 ? -23.221 -1.550 17.410 1.00 87.00 85 GLU A O 1
ATOM 706 N N . LYS A 1 86 ? -24.768 -2.964 16.615 1.00 90.38 86 LYS A N 1
ATOM 707 C CA . LYS A 1 86 ? -24.294 -4.117 17.384 1.00 90.38 86 LYS A CA 1
ATOM 708 C C . LYS A 1 86 ? -22.896 -4.535 16.934 1.00 90.38 86 LYS A C 1
ATOM 710 O O . LYS A 1 86 ? -22.027 -4.770 17.779 1.00 90.38 86 LYS A O 1
ATOM 715 N N . CYS A 1 87 ? -22.649 -4.588 15.627 1.00 85.06 87 CYS A N 1
ATOM 716 C CA . CYS A 1 87 ? -21.325 -4.857 15.073 1.00 85.06 87 CYS A CA 1
ATOM 717 C C . CYS A 1 87 ? -20.300 -3.796 15.504 1.00 85.06 87 CYS A C 1
ATOM 719 O O . CYS A 1 87 ? -19.178 -4.145 15.895 1.00 85.06 87 CYS A O 1
ATOM 721 N N . GLU A 1 88 ? -20.675 -2.512 15.495 1.00 84.44 88 GLU A N 1
ATOM 722 C CA . GLU A 1 88 ? -19.805 -1.431 15.981 1.00 84.44 88 GLU A CA 1
ATOM 723 C C . GLU A 1 88 ? -19.438 -1.608 17.456 1.00 84.44 88 GLU A C 1
ATOM 725 O O . GLU A 1 88 ? -18.255 -1.524 17.819 1.00 84.44 88 GLU A O 1
ATOM 730 N N . LYS A 1 89 ? -20.431 -1.919 18.294 1.00 92.38 89 LYS A N 1
ATOM 731 C CA . LYS A 1 89 ? -20.242 -2.140 19.729 1.00 92.38 89 LYS A CA 1
ATOM 732 C C . LYS A 1 89 ? -19.301 -3.313 20.009 1.00 92.38 89 LYS A C 1
ATOM 734 O O . LYS A 1 89 ? -18.330 -3.145 20.746 1.00 92.38 89 LYS A O 1
ATOM 739 N N . LEU A 1 90 ? -19.502 -4.454 19.347 1.00 91.25 90 LEU A N 1
ATOM 740 C CA . LEU A 1 90 ? -18.643 -5.636 19.503 1.00 91.25 90 LEU A CA 1
ATOM 741 C C . LEU A 1 90 ? -17.188 -5.359 19.099 1.00 91.25 90 LEU A C 1
ATOM 743 O O . LEU A 1 90 ? -16.245 -5.795 19.766 1.00 91.25 90 LEU A O 1
ATOM 747 N N . ILE A 1 91 ? -16.971 -4.603 18.018 1.00 88.38 91 ILE A N 1
ATOM 748 C CA . ILE A 1 91 ? -15.618 -4.213 17.603 1.00 88.38 91 ILE A CA 1
ATOM 749 C C . ILE A 1 91 ? -14.979 -3.275 18.631 1.00 88.38 91 ILE A C 1
ATOM 751 O O . ILE A 1 91 ? -13.777 -3.397 18.896 1.00 88.38 91 ILE A O 1
ATOM 755 N N . LYS A 1 92 ? -15.749 -2.340 19.197 1.00 92.25 92 LYS A N 1
ATOM 756 C CA . LYS A 1 92 ? -15.269 -1.419 20.233 1.00 92.25 92 LYS A CA 1
ATOM 757 C C . LYS A 1 92 ? -14.844 -2.182 21.488 1.00 92.25 92 LYS A C 1
ATOM 759 O O . LYS A 1 92 ? -13.693 -2.052 21.903 1.00 92.25 92 LYS A O 1
ATOM 764 N N . GLU A 1 93 ? -15.705 -3.053 22.000 1.00 95.69 93 GLU A N 1
ATOM 765 C CA . GLU A 1 93 ? -15.421 -3.898 23.167 1.00 95.69 93 GLU A CA 1
ATOM 766 C C . GLU A 1 93 ? -14.178 -4.769 22.944 1.00 95.69 93 GLU A C 1
ATOM 768 O O . GLU A 1 93 ? -13.265 -4.795 23.774 1.00 95.69 93 GLU A O 1
ATOM 773 N N . LYS A 1 94 ? -14.065 -5.407 21.771 1.00 95.88 94 LYS A N 1
ATOM 774 C CA . LYS A 1 94 ? -12.883 -6.203 21.403 1.00 95.88 94 LYS A CA 1
ATOM 775 C C . LYS A 1 94 ? -11.595 -5.372 21.413 1.00 95.88 94 LYS A C 1
ATOM 777 O O . LYS A 1 94 ? -10.550 -5.852 21.862 1.00 95.88 94 LYS A O 1
ATOM 782 N N . LYS A 1 95 ? -11.638 -4.138 20.898 1.00 93.81 95 LYS A N 1
ATOM 783 C CA . LYS A 1 95 ? -10.478 -3.230 20.889 1.00 93.81 95 LYS A CA 1
ATOM 784 C C . LYS A 1 95 ? -10.086 -2.807 22.304 1.00 93.81 95 LYS A C 1
ATOM 786 O O . LYS A 1 95 ? -8.898 -2.830 22.619 1.00 93.81 95 LYS A O 1
ATOM 791 N N . GLU A 1 96 ? -11.057 -2.469 23.146 1.00 95.25 96 GLU A N 1
ATOM 792 C CA . GLU A 1 96 ? -10.830 -2.093 24.545 1.00 95.25 96 GLU A CA 1
ATOM 793 C C . GLU A 1 96 ? -10.245 -3.254 25.356 1.00 95.25 96 GLU A C 1
ATOM 795 O O . GLU A 1 96 ? -9.244 -3.075 26.053 1.00 95.25 96 GLU A O 1
ATOM 800 N N . ALA A 1 97 ? -10.796 -4.461 25.208 1.00 94.19 97 ALA A N 1
ATOM 801 C CA . ALA A 1 97 ? -10.272 -5.667 25.845 1.00 94.19 97 ALA A CA 1
ATOM 802 C C . ALA A 1 97 ? -8.818 -5.937 25.429 1.00 94.19 97 ALA A C 1
ATOM 804 O O . ALA A 1 97 ? -7.960 -6.202 26.274 1.00 94.19 97 ALA A O 1
ATOM 805 N N . ARG A 1 98 ? -8.507 -5.791 24.134 1.00 92.69 98 ARG A N 1
ATOM 806 C CA . ARG A 1 98 ? -7.135 -5.933 23.631 1.00 92.69 98 ARG A CA 1
ATOM 807 C C . ARG A 1 98 ? -6.194 -4.875 24.211 1.00 92.69 98 ARG A C 1
ATOM 809 O O . ARG A 1 98 ? -5.066 -5.211 24.559 1.00 92.69 98 ARG A O 1
ATOM 816 N N . ALA A 1 99 ? -6.632 -3.621 24.314 1.00 93.31 99 ALA A N 1
ATOM 817 C CA . ALA A 1 99 ? -5.828 -2.547 24.897 1.00 93.31 99 ALA A CA 1
ATOM 818 C C . ALA A 1 99 ? -5.524 -2.811 26.380 1.00 93.31 99 ALA A C 1
ATOM 820 O O . ALA A 1 99 ? -4.371 -2.689 26.798 1.00 93.31 99 ALA A O 1
ATOM 821 N N . LYS A 1 100 ? -6.530 -3.257 27.145 1.00 94.94 100 LYS A N 1
ATOM 822 C CA . LYS A 1 100 ? -6.360 -3.687 28.541 1.00 94.94 100 LYS A CA 1
ATOM 823 C C . LYS A 1 100 ? -5.352 -4.832 28.644 1.00 94.94 100 LYS A C 1
ATOM 825 O O . LYS A 1 100 ? -4.380 -4.713 29.378 1.00 94.94 100 LYS A O 1
ATOM 830 N N . TRP A 1 101 ? -5.520 -5.888 27.844 1.00 92.88 101 TRP A N 1
ATOM 831 C CA . TRP A 1 101 ? -4.614 -7.041 27.845 1.00 92.88 101 TRP A CA 1
ATOM 832 C C . TRP A 1 101 ? -3.164 -6.657 27.525 1.00 92.88 101 TRP A C 1
ATOM 834 O O . TRP A 1 101 ? -2.245 -7.104 28.206 1.00 92.88 101 TRP A O 1
ATOM 844 N N . LEU A 1 102 ? -2.947 -5.795 26.526 1.00 90.25 102 LEU A N 1
ATOM 845 C CA . LEU A 1 102 ? -1.608 -5.309 26.178 1.00 90.25 102 LEU A CA 1
ATOM 846 C C . LEU A 1 102 ? -0.963 -4.528 27.329 1.00 90.25 102 LEU A C 1
ATOM 848 O O . LEU A 1 102 ? 0.229 -4.706 27.574 1.00 90.25 102 LEU A O 1
ATOM 852 N N . LYS A 1 103 ? -1.740 -3.702 28.042 1.00 89.81 103 LYS A N 1
ATOM 853 C CA . LYS A 1 103 ? -1.257 -2.943 29.201 1.00 89.81 103 LYS A CA 1
ATOM 854 C C . LYS A 1 103 ? -0.857 -3.878 30.343 1.00 89.81 103 LYS A C 1
ATOM 856 O O . LYS A 1 103 ? 0.285 -3.835 30.784 1.00 89.81 103 LYS A O 1
ATOM 861 N N . THR A 1 104 ? -1.741 -4.797 30.726 1.00 86.38 104 THR A N 1
ATOM 862 C CA . THR A 1 104 ? -1.474 -5.763 31.802 1.00 86.38 104 THR A CA 1
ATOM 863 C C . THR A 1 104 ? -0.297 -6.682 31.472 1.00 86.38 104 THR A C 1
ATOM 865 O O . THR A 1 104 ? 0.498 -7.019 32.343 1.00 86.38 104 THR A O 1
ATOM 868 N N . ASN A 1 105 ? -0.150 -7.100 30.212 1.00 86.50 105 ASN A N 1
ATOM 869 C CA . ASN A 1 105 ? 0.966 -7.952 29.801 1.00 86.50 105 ASN A CA 1
ATOM 870 C C . ASN A 1 105 ? 2.302 -7.188 29.769 1.00 86.50 105 ASN A C 1
ATOM 872 O O . ASN A 1 105 ? 3.351 -7.777 30.014 1.00 86.50 105 ASN A O 1
ATOM 876 N N . LYS A 1 106 ? 2.271 -5.879 29.487 1.00 83.94 106 LYS A N 1
ATOM 877 C CA . LYS A 1 106 ? 3.444 -5.006 29.599 1.00 83.94 106 LYS A CA 1
ATOM 878 C C . LYS A 1 106 ? 3.854 -4.826 31.066 1.00 83.94 106 LYS A C 1
ATOM 880 O O . LYS A 1 106 ? 5.007 -5.075 31.390 1.00 83.94 106 LYS A O 1
ATOM 885 N N . GLU A 1 107 ? 2.900 -4.520 31.944 1.00 77.38 107 GLU A N 1
ATOM 886 C CA . GLU A 1 107 ? 3.125 -4.385 33.394 1.00 77.38 107 GLU A CA 1
ATOM 887 C C . GLU A 1 107 ? 3.698 -5.678 34.006 1.00 77.38 107 GLU A C 1
ATOM 889 O O . GLU A 1 107 ? 4.658 -5.635 34.768 1.00 77.38 107 GLU A O 1
ATOM 894 N N . LYS A 1 108 ? 3.186 -6.851 33.604 1.00 75.44 108 LYS A N 1
ATOM 895 C CA . LYS A 1 108 ? 3.712 -8.162 34.036 1.00 75.44 108 LYS A CA 1
ATOM 896 C C . LYS A 1 108 ? 5.138 -8.455 33.565 1.00 75.44 108 LYS A C 1
ATOM 898 O O . LYS A 1 108 ? 5.819 -9.258 34.193 1.00 75.44 108 LYS A O 1
ATOM 903 N N . LYS A 1 109 ? 5.571 -7.869 32.445 1.00 73.38 109 LYS A N 1
ATOM 904 C CA . LYS A 1 109 ? 6.943 -8.021 31.941 1.00 73.38 109 LYS A CA 1
ATOM 905 C C . LYS A 1 109 ? 7.934 -7.100 32.645 1.00 73.38 109 LYS A C 1
ATOM 907 O O . LYS A 1 109 ? 9.096 -7.456 32.708 1.00 73.38 109 LYS A O 1
ATOM 912 N N . GLU A 1 110 ? 7.492 -5.945 33.137 1.00 71.00 110 GLU A N 1
ATOM 913 C CA . GLU A 1 110 ? 8.348 -4.963 33.823 1.00 71.00 110 GLU A CA 1
ATOM 914 C C . GLU A 1 110 ? 8.563 -5.293 35.315 1.00 71.00 110 GLU A C 1
ATOM 916 O O . GLU A 1 110 ? 9.447 -4.727 35.945 1.00 71.00 110 GLU A O 1
ATOM 921 N N . GLN A 1 111 ? 7.785 -6.225 35.877 1.00 60.72 111 GLN A N 1
ATOM 922 C CA . GLN A 1 111 ? 7.918 -6.723 37.258 1.00 60.72 111 GLN A CA 1
ATOM 923 C C . GLN A 1 111 ? 8.753 -8.015 37.373 1.00 60.72 111 GLN A C 1
ATOM 925 O O . GLN A 1 111 ? 8.775 -8.638 38.435 1.00 60.72 111 GLN A O 1
ATOM 930 N N . LYS A 1 112 ? 9.390 -8.451 36.283 1.00 52.97 112 LYS A N 1
ATOM 931 C CA . LYS A 1 112 ? 10.180 -9.683 36.186 1.00 52.97 112 LYS A CA 1
ATOM 932 C C . LYS A 1 112 ? 11.598 -9.356 35.747 1.00 52.97 112 LYS A C 1
ATOM 934 O O . LYS A 1 112 ? 12.508 -10.063 36.223 1.00 52.97 112 LYS A O 1
#

Sequence (112 aa):
MKPKKKKRTNYERLEATCEKIPKHETLTIAGDLNAKIGKKEYLKGVAGKETIPSTTTDNEKRIINLHNRDNRRNKNRRKNEWFDEKCEKLIKEKKEARAKWLKTNKEKKEQK

Mean predicted aligned error: 14.59 Å

pLDDT: mean 76.86, std 12.53, range [45.19, 95.88]